Protein AF-A0A355URH7-F1 (afdb_monomer_lite)

Secondary structure (DSSP, 8-state):
-EEEEE-S---SHHHHHHHHHHHHHHHTTSEEEEEES--HHHHTTS-TTEEEEE-------

Foldseek 3Di:
DEDEAEDADPPDPVSLQVLQVVQQVVLVPHQYEYEYADDPVSVVSHDPSYHYDHHDPPPPD

Structure (mmCIF, N/CA/C/O backbone):
data_AF-A0A355URH7-F1
#
_entry.id   AF-A0A355URH7-F1
#
loop_
_atom_site.group_PDB
_atom_site.id
_atom_site.type_symbol
_atom_site.label_atom_id
_atom_site.label_alt_id
_atom_site.label_comp_id
_atom_site.label_asym_id
_atom_site.label_entity_id
_atom_site.label_seq_id
_atom_site.pdbx_PDB_ins_code
_atom_site.Cartn_x
_atom_site.Cartn_y
_atom_site.Cartn_z
_atom_site.occupancy
_atom_site.B_iso_or_equiv
_atom_site.auth_seq_id
_atom_site.auth_comp_id
_atom_site.auth_asym_id
_atom_site.auth_atom_id
_atom_site.pdbx_PDB_model_num
ATOM 1 N N . MET A 1 1 ? -12.725 -1.202 10.737 1.00 84.75 1 MET A N 1
ATOM 2 C CA . MET A 1 1 ? -12.893 -1.626 9.328 1.00 84.75 1 MET A CA 1
ATOM 3 C C . MET A 1 1 ? -11.512 -1.889 8.745 1.00 84.75 1 MET A C 1
ATOM 5 O O . MET A 1 1 ? -10.601 -1.135 9.070 1.00 84.75 1 MET A O 1
ATOM 9 N N . ARG A 1 2 ? -11.346 -2.960 7.961 1.00 89.88 2 ARG A N 1
ATOM 10 C CA . ARG A 1 2 ? -10.081 -3.307 7.291 1.00 89.88 2 ARG A CA 1
ATOM 11 C C . ARG A 1 2 ? -10.244 -3.178 5.785 1.00 89.88 2 ARG A C 1
ATOM 13 O O . ARG A 1 2 ? -11.270 -3.608 5.263 1.00 89.88 2 ARG A O 1
ATOM 20 N N . ILE A 1 3 ? -9.248 -2.607 5.116 1.00 91.19 3 ILE A N 1
ATOM 21 C CA . ILE A 1 3 ? -9.232 -2.443 3.659 1.00 91.19 3 ILE A CA 1
ATOM 22 C C . ILE A 1 3 ? -7.947 -3.063 3.111 1.00 91.19 3 ILE A C 1
ATOM 24 O O . ILE A 1 3 ? -6.849 -2.714 3.542 1.00 91.19 3 ILE A O 1
ATOM 28 N N . GLY A 1 4 ? -8.093 -3.982 2.157 1.00 89.50 4 GLY A N 1
ATOM 29 C CA . GLY A 1 4 ? -6.987 -4.49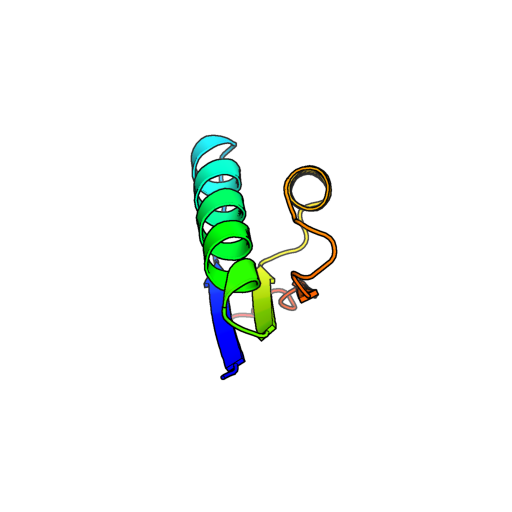6 1.355 1.00 89.50 4 GLY A CA 1
ATOM 30 C C . GLY A 1 4 ? -6.934 -3.773 0.014 1.00 89.50 4 GLY A C 1
ATOM 31 O O . GLY A 1 4 ? -7.923 -3.772 -0.716 1.00 89.50 4 GLY A O 1
ATOM 32 N N . ILE A 1 5 ? -5.795 -3.166 -0.309 1.00 87.69 5 ILE A N 1
ATOM 33 C CA . ILE A 1 5 ? -5.523 -2.570 -1.621 1.00 87.69 5 ILE A CA 1
ATOM 34 C C . ILE A 1 5 ? -4.560 -3.501 -2.343 1.00 87.69 5 ILE A C 1
ATOM 36 O O . ILE A 1 5 ? -3.480 -3.770 -1.829 1.00 87.69 5 ILE A O 1
ATOM 40 N N . VAL A 1 6 ? -4.936 -3.988 -3.524 1.00 86.31 6 VAL A N 1
ATOM 41 C CA . VAL A 1 6 ? -4.077 -4.850 -4.344 1.00 86.31 6 VAL A CA 1
ATOM 42 C C . VAL A 1 6 ? -3.619 -4.070 -5.569 1.00 86.31 6 VAL A C 1
ATOM 44 O O . VAL A 1 6 ? -4.423 -3.734 -6.435 1.00 86.31 6 VAL A O 1
ATOM 47 N N . ALA A 1 7 ? -2.322 -3.786 -5.640 1.00 82.62 7 ALA A N 1
ATOM 48 C CA . ALA A 1 7 ? -1.669 -3.099 -6.743 1.00 82.62 7 ALA A CA 1
ATOM 49 C C . ALA A 1 7 ? -0.686 -4.062 -7.428 1.00 82.62 7 ALA A C 1
ATOM 51 O O . ALA A 1 7 ? 0.485 -4.152 -7.072 1.00 82.62 7 ALA A O 1
ATOM 52 N N . LEU A 1 8 ? -1.184 -4.817 -8.413 1.00 72.06 8 LEU A N 1
ATOM 53 C CA . LEU A 1 8 ? -0.415 -5.863 -9.108 1.00 72.06 8 LEU A CA 1
ATOM 54 C C . LEU A 1 8 ? 0.691 -5.302 -10.010 1.00 72.06 8 LEU A C 1
ATOM 56 O O . LEU A 1 8 ? 1.697 -5.965 -10.248 1.00 72.06 8 LEU A O 1
ATOM 60 N N . SER A 1 9 ? 0.517 -4.079 -10.512 1.00 68.75 9 SER A N 1
ATOM 61 C CA . SER A 1 9 ? 1.545 -3.375 -11.265 1.00 68.75 9 SER A CA 1
ATOM 62 C C . SER A 1 9 ? 1.522 -1.882 -10.939 1.00 68.75 9 SER A C 1
ATOM 64 O O . SER A 1 9 ? 0.525 -1.186 -11.103 1.00 68.75 9 SER A O 1
ATOM 66 N N . CYS A 1 10 ? 2.670 -1.376 -10.496 1.00 68.88 10 CYS A N 1
ATOM 67 C CA . CYS A 1 10 ? 2.936 0.056 -10.377 1.00 68.88 10 CYS A CA 1
ATOM 68 C C . CYS A 1 10 ? 4.104 0.404 -11.306 1.00 68.88 10 CYS A C 1
ATOM 70 O O . CYS A 1 10 ? 5.200 0.669 -10.818 1.00 68.88 10 CYS A O 1
ATOM 72 N N . PRO A 1 11 ? 3.945 0.309 -12.639 1.00 68.81 11 PRO A N 1
ATOM 73 C CA . PRO A 1 11 ? 5.068 0.292 -13.582 1.00 68.81 11 PRO A CA 1
ATOM 74 C C . PRO A 1 11 ? 5.851 1.609 -13.634 1.00 68.81 11 PRO A C 1
ATOM 76 O O . PRO A 1 11 ? 7.010 1.610 -14.029 1.00 68.81 11 PRO A O 1
ATOM 79 N N . ASN A 1 12 ? 5.241 2.720 -13.218 1.00 76.50 12 ASN A N 1
ATOM 80 C CA . ASN A 1 12 ? 5.829 4.052 -13.266 1.00 76.50 12 ASN A CA 1
ATOM 81 C C . ASN A 1 12 ? 5.545 4.853 -11.982 1.00 76.50 12 ASN A C 1
ATOM 83 O O . ASN A 1 12 ? 4.709 4.474 -11.156 1.00 76.50 12 ASN A O 1
ATOM 87 N N . GLY A 1 13 ? 6.240 5.986 -11.841 1.00 74.69 13 GLY A N 1
ATOM 88 C CA . GLY A 1 13 ? 6.109 6.890 -10.695 1.00 74.69 13 GLY A CA 1
ATOM 89 C C . GLY A 1 13 ? 4.691 7.435 -10.486 1.00 74.69 13 GLY A C 1
ATOM 90 O O . GLY A 1 13 ? 4.276 7.619 -9.347 1.00 74.69 13 GLY A O 1
ATOM 91 N N . GLY A 1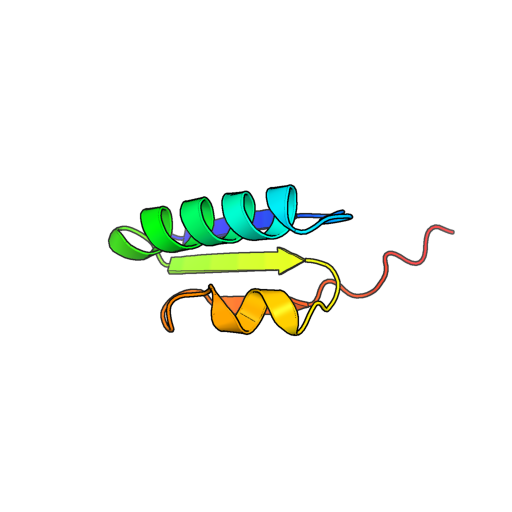 14 ? 3.915 7.627 -11.559 1.00 80.25 14 GLY A N 1
ATOM 92 C CA . GLY A 1 14 ? 2.532 8.110 -11.469 1.00 80.25 14 GLY A CA 1
ATOM 93 C C . GLY A 1 14 ? 1.607 7.132 -10.739 1.00 80.25 14 GLY A C 1
ATOM 94 O O . GLY A 1 14 ? 0.909 7.520 -9.804 1.00 80.25 14 GLY A O 1
ATOM 95 N N . MET A 1 15 ? 1.655 5.848 -11.108 1.00 80.38 15 MET A N 1
ATOM 96 C CA . MET A 1 15 ? 0.868 4.797 -10.447 1.00 80.38 15 MET A CA 1
ATOM 97 C C . MET A 1 15 ? 1.313 4.557 -9.002 1.00 80.38 15 MET A C 1
ATOM 99 O O . MET A 1 15 ? 0.473 4.323 -8.132 1.00 80.38 15 MET A O 1
ATOM 103 N N . LEU A 1 16 ? 2.620 4.659 -8.730 1.00 80.44 16 LEU A N 1
ATOM 104 C CA . LEU A 1 16 ? 3.156 4.628 -7.367 1.00 80.44 16 LEU A CA 1
ATOM 105 C C . LEU A 1 16 ? 2.560 5.749 -6.511 1.00 80.44 16 LEU A C 1
ATOM 107 O O . LEU A 1 16 ? 2.045 5.489 -5.422 1.00 80.44 16 LEU A O 1
ATOM 111 N N . HIS A 1 17 ? 2.574 6.979 -7.029 1.00 84.88 17 HIS A N 1
ATOM 112 C CA . HIS A 1 17 ? 2.080 8.143 -6.306 1.00 84.88 17 HIS A CA 1
ATOM 113 C C . HIS A 1 17 ? 0.578 8.039 -6.022 1.00 84.88 17 HIS A C 1
ATOM 115 O O . HIS A 1 17 ? 0.163 8.166 -4.872 1.00 84.88 17 HIS A O 1
ATOM 121 N N . TYR A 1 18 ? -0.228 7.703 -7.032 1.00 88.06 18 TYR A N 1
ATOM 122 C CA . TYR A 1 18 ? -1.670 7.521 -6.857 1.00 88.06 18 TYR A CA 1
ATOM 123 C C . TYR A 1 18 ? -2.004 6.440 -5.817 1.00 88.06 18 TYR A C 1
ATOM 125 O O . TYR A 1 18 ? -2.805 6.670 -4.910 1.00 88.06 18 TYR A O 1
ATOM 133 N N . THR A 1 19 ? -1.345 5.280 -5.903 1.00 88.75 19 THR A N 1
ATOM 134 C CA . THR A 1 19 ? -1.571 4.165 -4.969 1.00 88.75 19 THR A CA 1
ATOM 135 C C . THR A 1 19 ? -1.234 4.569 -3.534 1.00 88.75 19 THR A C 1
ATOM 137 O O . THR A 1 19 ? -1.999 4.272 -2.617 1.00 88.75 19 THR A O 1
ATOM 140 N N . SER A 1 20 ? -0.126 5.291 -3.338 1.00 89.81 20 SER A N 1
ATOM 141 C CA . SER A 1 20 ? 0.264 5.792 -2.016 1.00 89.81 20 SER A CA 1
ATOM 142 C C . SER A 1 20 ? -0.728 6.819 -1.455 1.00 89.81 20 SER A C 1
ATOM 144 O O . SER A 1 20 ? -1.128 6.706 -0.299 1.00 89.81 20 SER A O 1
ATOM 146 N N . GLN A 1 21 ? -1.211 7.759 -2.276 1.00 93.25 21 GLN A N 1
ATOM 147 C CA . GLN A 1 21 ? -2.208 8.750 -1.860 1.00 93.25 21 GLN A CA 1
ATOM 148 C C . GLN A 1 21 ? -3.527 8.093 -1.445 1.00 93.25 21 GLN A C 1
ATOM 150 O O . GLN A 1 21 ? -4.081 8.431 -0.398 1.00 93.25 21 GLN A O 1
ATOM 155 N N . LEU A 1 22 ? -4.007 7.125 -2.232 1.00 91.81 22 LEU A N 1
ATOM 156 C CA . LEU A 1 22 ? -5.219 6.375 -1.914 1.00 91.81 22 LEU A CA 1
ATOM 157 C C . LEU A 1 22 ? -5.062 5.583 -0.609 1.00 91.81 22 LEU A C 1
ATOM 159 O O . LEU A 1 22 ? -5.942 5.635 0.251 1.00 91.81 22 LEU A O 1
ATOM 163 N N . ALA A 1 23 ? -3.941 4.874 -0.446 1.00 92.06 23 ALA A N 1
ATOM 164 C CA . ALA A 1 23 ? -3.663 4.108 0.765 1.00 92.06 23 ALA A CA 1
ATOM 165 C C . ALA A 1 23 ? -3.617 5.006 2.010 1.00 92.06 23 ALA A C 1
ATOM 167 O O . ALA A 1 23 ? -4.238 4.676 3.021 1.00 92.06 23 ALA A O 1
ATOM 168 N N . ASN A 1 24 ? -2.963 6.165 1.916 1.00 94.00 24 ASN A N 1
ATOM 169 C CA . ASN A 1 24 ? -2.860 7.119 3.019 1.00 94.00 24 ASN A CA 1
ATOM 170 C C . ASN A 1 24 ? -4.217 7.731 3.386 1.00 94.00 24 ASN A C 1
ATOM 172 O O . ASN A 1 24 ? -4.565 7.777 4.563 1.00 94.00 24 ASN A O 1
ATOM 176 N N . ALA A 1 25 ? -5.014 8.141 2.394 1.00 94.12 25 ALA A N 1
ATOM 177 C CA . ALA A 1 25 ? -6.342 8.706 2.636 1.00 94.12 25 ALA A CA 1
ATOM 178 C C . ALA A 1 25 ? -7.277 7.700 3.331 1.00 94.12 25 ALA A C 1
ATOM 180 O O . ALA A 1 25 ? -8.069 8.056 4.204 1.00 94.12 25 ALA A O 1
ATOM 181 N N . LEU A 1 26 ? -7.173 6.419 2.973 1.00 93.31 26 LEU A N 1
ATOM 182 C CA . LEU A 1 26 ? -7.952 5.355 3.606 1.00 93.31 26 LEU A CA 1
ATOM 183 C C . LEU A 1 26 ? -7.429 4.998 5.006 1.00 93.31 26 LEU A C 1
ATOM 185 O O . LEU A 1 26 ? -8.227 4.635 5.875 1.00 93.31 26 LEU A O 1
ATOM 189 N N . ALA A 1 27 ? -6.126 5.159 5.254 1.00 93.00 27 ALA A N 1
ATOM 190 C CA . ALA A 1 27 ? -5.499 4.900 6.551 1.00 93.00 27 ALA A CA 1
ATOM 191 C C . ALA A 1 27 ? -5.946 5.873 7.658 1.00 93.00 27 A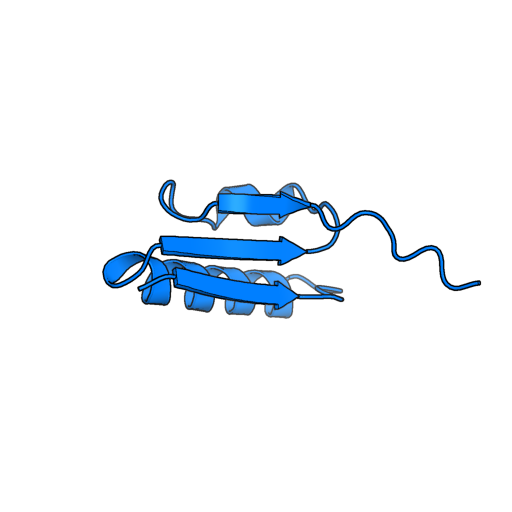LA A C 1
ATOM 193 O O . ALA A 1 27 ? -5.782 5.581 8.843 1.00 93.00 27 ALA A O 1
ATOM 194 N N . GLU A 1 28 ? -6.563 7.006 7.307 1.00 91.69 28 GLU A N 1
ATOM 195 C CA . GLU A 1 28 ? -7.193 7.907 8.282 1.00 91.69 28 GLU A CA 1
ATOM 196 C C . GLU A 1 28 ? -8.436 7.305 8.947 1.00 91.69 28 GLU A C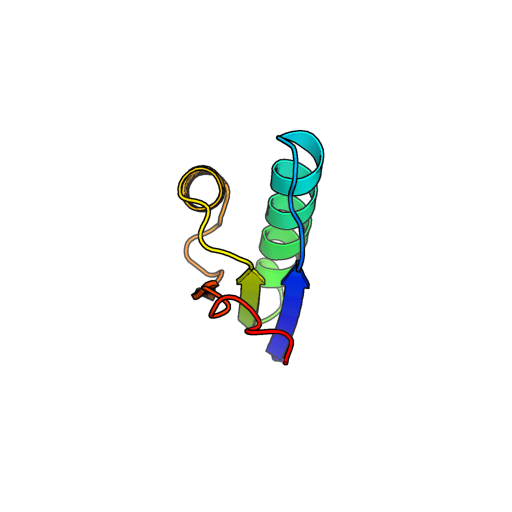 1
ATOM 198 O O . GLU A 1 28 ? -8.797 7.700 10.055 1.00 91.69 28 GLU A O 1
ATOM 203 N N . LYS A 1 29 ? -9.106 6.359 8.278 1.00 92.69 29 LYS A N 1
ATOM 204 C CA . LYS A 1 29 ? -10.419 5.837 8.695 1.00 92.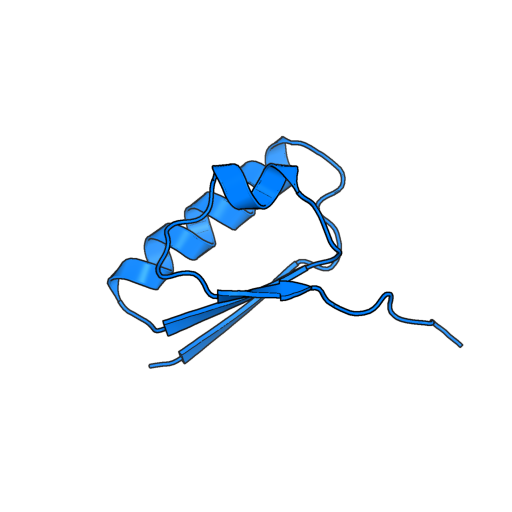69 29 LYS A CA 1
ATOM 205 C C . LYS A 1 29 ? -10.442 4.323 8.891 1.00 92.69 29 LYS A C 1
ATOM 207 O O . LYS A 1 29 ? -11.391 3.793 9.472 1.00 92.69 29 LYS A O 1
ATOM 212 N N . ALA A 1 30 ? -9.435 3.616 8.391 1.00 92.62 30 ALA A N 1
ATOM 213 C CA . ALA A 1 30 ? -9.379 2.165 8.407 1.00 92.62 30 ALA A CA 1
ATOM 214 C C . ALA A 1 30 ? -7.947 1.651 8.569 1.00 92.62 30 ALA A C 1
ATOM 216 O O . ALA A 1 30 ? -6.973 2.334 8.273 1.00 92.62 30 ALA A O 1
ATOM 217 N N . GLU A 1 31 ? -7.831 0.398 8.997 1.00 92.81 31 GLU A N 1
ATOM 218 C CA . GLU A 1 31 ? -6.575 -0.339 8.904 1.00 92.81 31 GLU A CA 1
ATOM 219 C C . GLU A 1 31 ? -6.368 -0.756 7.439 1.00 92.81 31 GLU A C 1
ATOM 221 O O . GLU A 1 31 ? -7.179 -1.511 6.888 1.00 92.81 31 GLU A O 1
ATOM 226 N N . VAL A 1 32 ? -5.310 -0.240 6.804 1.00 93.56 32 VAL A N 1
ATOM 227 C CA . VAL A 1 32 ? -5.016 -0.460 5.380 1.00 93.56 32 VAL A CA 1
ATOM 228 C C . VAL A 1 32 ? -3.852 -1.426 5.217 1.00 93.56 32 VAL A C 1
ATOM 230 O O . VAL A 1 32 ? -2.774 -1.225 5.777 1.00 93.56 32 VAL A O 1
ATOM 233 N N . HIS A 1 33 ? -4.071 -2.452 4.400 1.00 91.50 33 HIS A N 1
ATOM 234 C CA . HIS A 1 33 ? -3.050 -3.394 3.959 1.00 91.50 33 HIS A CA 1
ATOM 235 C C . HIS A 1 33 ? -2.817 -3.200 2.464 1.00 91.50 33 HIS A C 1
ATOM 237 O O . HIS A 1 33 ? -3.753 -3.332 1.673 1.00 91.50 33 HIS A O 1
ATOM 243 N N . LEU A 1 34 ? -1.583 -2.881 2.079 1.00 88.81 34 LEU A N 1
ATOM 244 C CA . LEU A 1 34 ? -1.217 -2.648 0.687 1.00 88.81 34 LEU A CA 1
ATOM 245 C C . LEU A 1 34 ? -0.420 -3.831 0.144 1.00 88.81 34 LEU A C 1
ATOM 247 O O . LEU A 1 34 ? 0.708 -4.065 0.564 1.00 88.81 34 LEU A O 1
ATOM 251 N N . PHE A 1 35 ? -1.013 -4.540 -0.809 1.00 87.44 35 PHE A N 1
ATOM 252 C CA . PHE A 1 35 ? -0.459 -5.702 -1.488 1.00 87.44 35 PHE A CA 1
ATOM 253 C C . PHE A 1 35 ? 0.113 -5.283 -2.840 1.00 87.44 35 PHE A C 1
ATOM 255 O O . PHE A 1 35 ? -0.639 -4.972 -3.760 1.00 87.44 35 PHE A O 1
ATOM 262 N N . THR A 1 36 ? 1.435 -5.261 -2.971 1.00 82.31 36 THR A N 1
ATOM 263 C CA . THR A 1 36 ? 2.125 -4.845 -4.206 1.00 82.31 36 THR A CA 1
ATOM 264 C C . THR A 1 36 ? 3.443 -5.594 -4.361 1.00 82.31 36 THR A C 1
ATOM 266 O O . THR A 1 36 ? 4.056 -5.928 -3.344 1.00 82.31 36 THR A O 1
ATOM 269 N N . PRO A 1 37 ? 3.943 -5.828 -5.591 1.00 79.44 37 PRO A N 1
ATOM 270 C CA . PRO A 1 37 ? 5.321 -6.255 -5.788 1.00 79.44 37 PRO A CA 1
ATOM 271 C C . PRO A 1 37 ? 6.279 -5.315 -5.054 1.00 79.44 37 PRO A C 1
ATOM 273 O O . PRO A 1 37 ? 6.011 -4.111 -4.963 1.00 79.44 37 PRO A O 1
ATOM 276 N N . TRP A 1 38 ? 7.380 -5.865 -4.533 1.00 75.44 38 TRP A N 1
ATOM 277 C CA . TRP A 1 38 ? 8.345 -5.091 -3.755 1.00 75.44 38 TRP A CA 1
ATOM 278 C C . TRP A 1 38 ? 8.853 -3.885 -4.547 1.00 75.44 38 TRP A C 1
ATOM 280 O O . TRP A 1 38 ? 9.464 -4.032 -5.608 1.00 75.44 38 TRP A O 1
ATOM 290 N N . LYS A 1 39 ? 8.590 -2.688 -4.016 1.00 79.19 39 LYS A N 1
ATOM 291 C CA . LYS A 1 39 ? 9.034 -1.414 -4.578 1.00 79.19 39 LYS A CA 1
ATOM 292 C C . LYS A 1 39 ? 9.491 -0.484 -3.453 1.00 79.19 39 LYS A C 1
ATOM 294 O O . LYS A 1 39 ? 8.643 0.143 -2.822 1.00 79.19 39 LYS A O 1
ATOM 299 N N . PRO A 1 40 ? 10.806 -0.345 -3.221 1.00 79.12 40 PRO A N 1
ATOM 300 C CA . PRO A 1 40 ? 11.333 0.444 -2.103 1.00 79.12 40 PRO A CA 1
ATOM 301 C C . PRO A 1 40 ? 11.000 1.940 -2.214 1.00 79.12 40 PRO A C 1
ATOM 303 O O . PRO A 1 40 ? 10.924 2.654 -1.222 1.00 79.12 40 PRO A O 1
ATOM 306 N N . GLU A 1 41 ? 10.760 2.437 -3.427 1.00 82.88 41 GLU A N 1
ATOM 307 C CA . GLU A 1 41 ? 10.327 3.818 -3.667 1.00 82.88 41 GLU A CA 1
ATOM 308 C C . GLU A 1 41 ? 8.974 4.126 -3.022 1.00 82.88 41 GLU A C 1
ATOM 310 O O . GLU A 1 41 ? 8.742 5.258 -2.607 1.00 82.88 41 GLU A O 1
ATOM 315 N N . LEU A 1 42 ? 8.094 3.124 -2.923 1.00 81.44 42 LEU A N 1
ATOM 316 C CA . LEU A 1 42 ? 6.745 3.285 -2.396 1.00 81.44 42 LEU A CA 1
ATOM 317 C C . LEU A 1 42 ? 6.757 3.572 -0.893 1.00 81.44 42 LEU A C 1
ATOM 319 O O . LEU A 1 42 ? 5.955 4.373 -0.428 1.00 81.44 42 LEU A O 1
ATOM 323 N N . GLU A 1 43 ? 7.699 2.984 -0.154 1.00 82.81 43 GLU A N 1
ATOM 324 C CA . GLU A 1 43 ? 7.812 3.142 1.302 1.00 82.81 43 GLU A CA 1
ATOM 325 C C . GLU A 1 43 ? 7.971 4.603 1.725 1.00 82.81 43 GLU A C 1
ATOM 327 O O . GLU A 1 43 ? 7.469 5.004 2.768 1.00 82.81 43 GLU A O 1
ATOM 332 N N . LYS A 1 44 ? 8.602 5.426 0.878 1.00 86.06 44 LYS A N 1
ATOM 333 C CA . LYS A 1 44 ? 8.803 6.860 1.131 1.00 86.06 44 LYS A CA 1
ATOM 334 C C . LYS A 1 44 ? 7.506 7.667 1.100 1.00 86.06 44 LYS A C 1
ATOM 336 O O . LYS A 1 44 ? 7.472 8.774 1.628 1.00 86.06 44 LYS A O 1
ATOM 341 N N . TYR A 1 45 ? 6.474 7.148 0.439 1.00 85.44 45 TYR A N 1
ATOM 342 C CA . TYR A 1 45 ? 5.195 7.830 0.266 1.00 85.44 45 TYR A CA 1
ATOM 343 C C . TYR A 1 45 ? 4.108 7.297 1.199 1.00 85.44 45 TYR A C 1
ATOM 345 O O . TYR A 1 45 ? 3.039 7.899 1.266 1.00 85.44 45 TYR A O 1
ATOM 353 N N . LEU A 1 46 ? 4.342 6.175 1.883 1.00 88.12 46 LEU A N 1
ATOM 354 C CA . LEU A 1 46 ? 3.347 5.550 2.745 1.00 88.12 46 LEU A CA 1
ATOM 355 C C . LEU A 1 46 ? 3.389 6.135 4.154 1.00 88.12 46 LEU A C 1
ATOM 357 O O . LEU A 1 46 ? 4.445 6.286 4.764 1.00 88.12 46 LEU A O 1
ATOM 361 N N . ASP A 1 47 ? 2.207 6.432 4.680 1.00 88.38 47 ASP A N 1
ATOM 362 C CA . ASP A 1 47 ? 2.017 6.731 6.092 1.00 88.38 47 ASP A CA 1
ATOM 363 C C . ASP A 1 47 ? 2.349 5.488 6.937 1.00 88.38 47 ASP A C 1
ATOM 365 O O . ASP A 1 47 ? 2.070 4.357 6.531 1.00 88.38 47 ASP A O 1
ATOM 369 N N . ALA A 1 48 ? 2.892 5.685 8.141 1.00 85.69 48 ALA A N 1
ATOM 370 C CA . ALA A 1 48 ? 3.264 4.603 9.058 1.00 85.69 48 ALA A CA 1
ATOM 371 C C . ALA A 1 48 ? 2.094 3.664 9.426 1.00 85.69 48 ALA A C 1
ATOM 373 O O . ALA A 1 48 ? 2.313 2.540 9.880 1.00 85.69 48 ALA A O 1
ATOM 374 N N . ARG A 1 49 ? 0.847 4.114 9.243 1.00 87.56 49 ARG A N 1
ATOM 375 C CA . ARG A 1 49 ? -0.372 3.320 9.460 1.00 87.56 49 ARG A CA 1
ATOM 376 C C . ARG A 1 49 ? -0.665 2.333 8.329 1.00 87.56 49 ARG A C 1
ATOM 378 O O . ARG A 1 49 ? -1.442 1.399 8.539 1.00 87.56 49 ARG A O 1
ATOM 385 N N . VAL A 1 50 ? -0.081 2.521 7.145 1.00 88.19 50 VAL A N 1
ATOM 386 C CA . VAL A 1 50 ? -0.260 1.606 6.016 1.00 88.19 50 VAL A CA 1
ATOM 387 C C . VAL A 1 50 ? 0.663 0.407 6.191 1.00 88.19 50 VAL A C 1
ATOM 389 O O . VAL A 1 50 ? 1.886 0.525 6.205 1.00 88.19 50 VAL A O 1
ATOM 392 N N . LYS A 1 51 ? 0.074 -0.786 6.276 1.00 89.44 51 LYS A N 1
ATOM 393 C CA . LYS A 1 51 ? 0.832 -2.035 6.350 1.00 89.44 51 LYS A CA 1
ATOM 394 C C . LYS A 1 51 ? 1.172 -2.502 4.943 1.00 89.44 51 LYS A C 1
ATOM 396 O O . LYS A 1 51 ? 0.332 -3.089 4.259 1.00 89.44 51 LYS A O 1
ATOM 401 N N . LEU A 1 52 ? 2.403 -2.244 4.515 1.00 85.50 52 LEU A N 1
ATOM 402 C CA . LEU A 1 52 ? 2.919 -2.774 3.259 1.00 85.50 52 LEU A CA 1
ATOM 403 C C . LEU A 1 52 ? 3.115 -4.291 3.378 1.00 85.50 52 LEU A C 1
ATOM 405 O O . LEU A 1 52 ? 3.821 -4.775 4.260 1.00 85.50 52 LEU A O 1
ATOM 409 N N . GLN A 1 53 ? 2.480 -5.038 2.484 1.00 82.88 53 GLN A N 1
ATOM 410 C CA . GLN A 1 53 ? 2.652 -6.475 2.334 1.00 82.88 53 GLN A CA 1
ATOM 411 C C . GLN A 1 53 ? 3.160 -6.742 0.916 1.00 82.88 53 GLN A C 1
ATOM 413 O O . GLN A 1 53 ? 2.397 -6.618 -0.044 1.00 82.88 53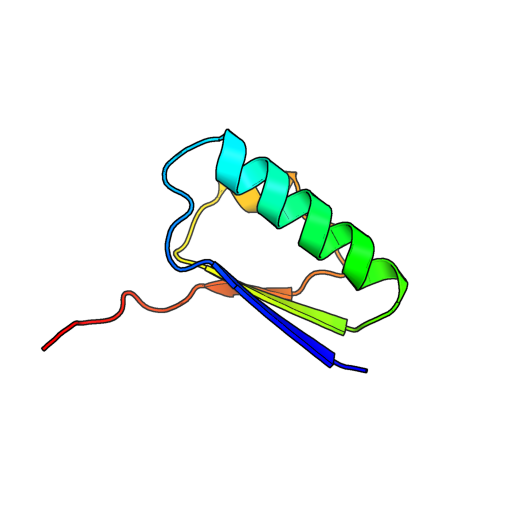 GLN A O 1
ATOM 418 N N . PRO A 1 54 ? 4.448 -7.082 0.751 1.00 72.88 54 PRO A N 1
ATOM 419 C CA . PRO A 1 54 ? 4.972 -7.448 -0.551 1.00 72.88 54 PRO A CA 1
ATOM 420 C C . PRO A 1 54 ? 4.185 -8.651 -1.069 1.00 72.88 54 PRO A C 1
ATOM 422 O O . PRO A 1 54 ? 4.133 -9.692 -0.410 1.00 72.88 54 PRO A O 1
ATOM 425 N N . THR A 1 55 ? 3.561 -8.533 -2.237 1.00 70.00 55 THR A N 1
ATOM 426 C CA . THR A 1 55 ? 3.024 -9.720 -2.900 1.00 70.00 55 THR A CA 1
ATOM 427 C C . THR A 1 55 ? 4.215 -10.514 -3.404 1.00 70.00 55 THR A C 1
ATOM 429 O O . THR A 1 55 ? 5.027 -9.977 -4.165 1.00 70.00 55 THR A O 1
ATOM 432 N N . LEU A 1 56 ? 4.316 -11.782 -2.992 1.00 59.81 56 LEU A N 1
ATOM 433 C CA . LEU A 1 56 ? 5.160 -12.756 -3.683 1.00 59.81 56 LEU A CA 1
ATOM 434 C C . LEU A 1 56 ? 4.922 -12.599 -5.192 1.00 59.81 56 LEU A C 1
ATOM 436 O O . LEU A 1 56 ? 3.765 -12.391 -5.582 1.00 59.81 56 LEU A O 1
ATOM 440 N N . PRO A 1 57 ? 5.970 -12.652 -6.038 1.00 58.78 57 PRO A N 1
ATOM 441 C CA . PRO A 1 57 ? 5.753 -12.711 -7.473 1.00 58.78 57 PRO A CA 1
ATOM 442 C C . PRO A 1 57 ? 4.739 -13.823 -7.712 1.00 58.78 57 PRO A C 1
ATOM 444 O O . PRO A 1 57 ? 4.937 -14.945 -7.246 1.00 58.78 57 PRO A O 1
ATOM 447 N N . LEU A 1 58 ? 3.617 -13.487 -8.353 1.00 56.56 58 LEU A N 1
ATOM 448 C CA . LEU A 1 58 ? 2.685 -14.497 -8.821 1.00 56.56 58 LEU A CA 1
ATOM 449 C C . LEU A 1 58 ? 3.496 -15.345 -9.796 1.00 56.56 58 LEU A C 1
ATOM 451 O O . LEU A 1 58 ? 3.749 -14.923 -10.923 1.00 56.56 58 LEU A O 1
ATOM 455 N N . SER A 1 59 ? 3.988 -16.492 -9.327 1.00 50.25 59 SER A N 1
ATOM 456 C CA . SER A 1 59 ? 4.466 -17.559 -10.187 1.00 50.25 59 SER A CA 1
ATOM 457 C C . SER A 1 59 ? 3.242 -17.988 -10.982 1.00 50.25 59 SER A C 1
ATOM 459 O O . SER A 1 59 ? 2.438 -18.788 -10.512 1.00 50.25 59 SER A O 1
ATOM 461 N N . LEU A 1 60 ? 3.018 -17.334 -12.119 1.00 45.25 60 LEU A N 1
ATOM 462 C CA . LEU A 1 60 ? 2.030 -17.796 -13.074 1.00 45.25 60 LEU A CA 1
ATOM 463 C C . LEU A 1 60 ? 2.534 -19.167 -13.556 1.00 45.25 60 LEU A C 1
ATOM 465 O O . LEU A 1 60 ? 3.710 -19.245 -13.925 1.00 45.25 60 LEU A O 1
ATOM 469 N N . PRO A 1 61 ? 1.718 -20.231 -13.440 1.00 52.56 61 PRO A N 1
ATOM 470 C CA . PRO A 1 61 ? 2.089 -21.557 -13.920 1.00 52.56 61 PRO A CA 1
ATOM 471 C C . PRO A 1 61 ? 2.381 -21.563 -15.423 1.00 52.56 61 PRO A C 1
ATOM 473 O O . PRO A 1 61 ? 1.798 -20.723 -16.150 1.00 52.56 61 PRO A O 1
#

Radius of gyration: 11.27 Å; chains: 1; bounding box: 24×30×23 Å

pLDDT: mean 81.85, std 11.58, range [45.25, 94.12]

Sequence (61 aa):
MRIGIVALSCPNGGMLHYTSQLANALAEKAEVHLFTPWKPELEKYLDARVKLQPTLPLSLP